Protein AF-A0A7S4G5E4-F1 (afdb_monomer_lite)

Radius of gyration: 17.96 Å; chains: 1; bounding box: 40×43×52 Å

Foldseek 3Di:
DPDCPVVNVVVVVLVVLVVVCVVVVHASLVVVVVVLVVLQVLLVCCVPCVVSCQVVCVSRVHGSLRSLVVNLLSHLQVCVVVVVVVSLVSSCVSNVHDSVVSNVVNVVSNVVVVVVVPPDVDDDPPDD

Structure (mmCIF, N/CA/C/O backbone):
data_AF-A0A7S4G5E4-F1
#
_entry.id   AF-A0A7S4G5E4-F1
#
loop_
_atom_site.group_PDB
_atom_site.id
_atom_site.type_symbol
_atom_site.label_atom_id
_atom_site.label_alt_id
_atom_site.label_comp_id
_atom_site.label_asym_id
_atom_site.label_entity_id
_atom_site.label_seq_id
_atom_site.pdbx_PDB_ins_code
_atom_site.Cartn_x
_atom_site.Cartn_y
_atom_site.Cartn_z
_atom_site.occupancy
_atom_site.B_iso_or_equiv
_atom_site.auth_seq_id
_atom_site.auth_comp_id
_atom_site.auth_asym_id
_atom_site.auth_atom_id
_atom_site.pdbx_PDB_model_num
ATOM 1 N N . LEU A 1 1 ? 13.515 -2.979 37.047 1.00 46.06 1 LEU A N 1
ATOM 2 C CA . LEU A 1 1 ? 12.624 -2.533 35.957 1.00 46.06 1 LEU A CA 1
ATOM 3 C C . LEU A 1 1 ? 12.398 -3.760 35.101 1.00 46.06 1 LEU A C 1
ATOM 5 O O . LEU A 1 1 ? 13.335 -4.166 34.425 1.00 46.06 1 LEU A O 1
ATOM 9 N N . ASP A 1 2 ? 11.249 -4.420 35.250 1.00 52.34 2 ASP A N 1
ATOM 10 C CA . ASP A 1 2 ? 10.923 -5.568 34.402 1.00 52.34 2 ASP A CA 1
ATOM 11 C C . ASP A 1 2 ? 11.001 -5.141 32.932 1.00 52.34 2 ASP A C 1
ATOM 13 O O . ASP A 1 2 ? 10.520 -4.050 32.598 1.00 52.34 2 ASP A O 1
ATOM 17 N N . PRO A 1 3 ? 11.625 -5.938 32.051 1.00 53.81 3 PRO A N 1
ATOM 18 C CA . PRO A 1 3 ? 11.612 -5.637 30.633 1.00 53.81 3 PRO A CA 1
ATOM 19 C C . PRO A 1 3 ? 10.153 -5.654 30.184 1.00 53.81 3 PRO A C 1
ATOM 21 O O . PRO A 1 3 ? 9.483 -6.684 30.264 1.00 53.81 3 PRO A O 1
ATOM 24 N N . VAL A 1 4 ? 9.640 -4.500 29.750 1.00 59.50 4 VAL A N 1
ATOM 25 C CA . VAL A 1 4 ? 8.292 -4.416 29.192 1.00 59.50 4 VAL A CA 1
ATOM 26 C C . VAL A 1 4 ? 8.257 -5.361 27.999 1.00 59.50 4 VAL A C 1
ATOM 28 O O . VAL A 1 4 ? 8.909 -5.127 26.981 1.00 59.50 4 VAL A O 1
ATOM 31 N N . HIS A 1 5 ? 7.549 -6.476 28.161 1.00 66.62 5 HIS A N 1
ATOM 32 C CA . HIS A 1 5 ? 7.478 -7.500 27.136 1.00 66.62 5 HIS A CA 1
ATOM 33 C C . HIS A 1 5 ? 6.875 -6.867 25.866 1.00 66.62 5 HIS A C 1
ATOM 35 O O . HIS A 1 5 ? 5.873 -6.156 25.981 1.00 66.62 5 HIS A O 1
ATOM 41 N N . PRO A 1 6 ? 7.412 -7.113 24.655 1.00 70.38 6 PRO A N 1
ATOM 42 C CA . PRO A 1 6 ? 6.930 -6.494 23.409 1.00 70.38 6 PRO A CA 1
ATOM 43 C C . PRO A 1 6 ? 5.420 -6.650 23.156 1.00 70.38 6 PRO A C 1
ATOM 45 O O . PRO A 1 6 ? 4.807 -5.865 22.437 1.00 70.38 6 PRO A O 1
ATOM 48 N N . ILE A 1 7 ? 4.805 -7.665 23.768 1.00 75.25 7 ILE A N 1
ATOM 49 C CA . ILE A 1 7 ? 3.356 -7.895 23.754 1.00 75.25 7 ILE A CA 1
ATOM 50 C C . ILE A 1 7 ? 2.602 -6.794 24.516 1.00 75.25 7 ILE A C 1
ATOM 52 O O . ILE A 1 7 ? 1.597 -6.301 24.018 1.00 75.25 7 ILE A O 1
ATOM 56 N N . HIS A 1 8 ? 3.097 -6.364 25.680 1.00 79.94 8 HIS A N 1
ATOM 57 C CA . HIS A 1 8 ? 2.449 -5.325 26.486 1.00 79.94 8 HIS A CA 1
ATOM 58 C C . HIS A 1 8 ? 2.522 -3.956 25.806 1.00 79.94 8 HIS A C 1
ATOM 60 O O . HIS A 1 8 ? 1.557 -3.202 25.853 1.00 79.94 8 HIS A O 1
ATOM 66 N N . ILE A 1 9 ? 3.633 -3.659 25.119 1.00 85.19 9 ILE A N 1
ATOM 67 C CA . ILE A 1 9 ? 3.767 -2.422 24.333 1.00 85.19 9 ILE A CA 1
ATOM 68 C C . ILE A 1 9 ? 2.751 -2.412 23.188 1.00 85.19 9 ILE A C 1
ATOM 70 O O . ILE A 1 9 ? 2.078 -1.406 22.986 1.00 85.19 9 ILE A O 1
ATOM 74 N N . ARG A 1 10 ? 2.609 -3.530 22.461 1.00 80.50 10 ARG A N 1
ATOM 75 C CA . ARG A 1 10 ? 1.644 -3.638 21.356 1.00 80.50 10 ARG A CA 1
ATOM 76 C C . ARG A 1 10 ? 0.201 -3.497 21.824 1.00 80.50 10 ARG A C 1
ATOM 78 O O . ARG A 1 10 ? -0.523 -2.698 21.246 1.00 80.50 10 ARG A O 1
ATOM 85 N N . ALA A 1 11 ? -0.193 -4.224 22.869 1.00 85.19 11 ALA A N 1
ATOM 86 C CA . ALA A 1 11 ? -1.545 -4.132 23.418 1.00 85.19 11 ALA A CA 1
ATOM 87 C C . ALA A 1 11 ? -1.861 -2.699 23.874 1.00 85.19 11 ALA A C 1
ATOM 89 O O . ALA A 1 11 ? -2.860 -2.125 23.458 1.00 85.19 11 ALA A O 1
ATOM 90 N N . HIS A 1 12 ? -0.943 -2.076 24.617 1.00 89.12 12 HIS A N 1
ATOM 91 C CA . HIS A 1 12 ? -1.130 -0.704 25.072 1.00 89.12 12 HIS A CA 1
ATOM 92 C C . HIS A 1 12 ? -1.207 0.302 23.912 1.00 89.12 12 HIS A C 1
ATOM 94 O O . HIS A 1 12 ? -2.036 1.207 23.938 1.00 89.12 12 HIS A O 1
ATOM 100 N N . ALA A 1 13 ? -0.379 0.146 22.874 1.00 88.19 13 ALA A N 1
ATOM 101 C CA . ALA A 1 13 ? -0.442 1.001 21.690 1.00 88.19 13 ALA A CA 1
ATOM 102 C C . ALA A 1 13 ? -1.784 0.866 20.950 1.00 88.19 13 ALA A C 1
ATOM 104 O O . ALA A 1 13 ? -2.312 1.871 20.476 1.00 88.19 13 ALA A O 1
ATOM 105 N N . MET A 1 14 ? -2.351 -0.343 20.882 1.00 87.56 14 MET A N 1
ATOM 106 C CA . MET A 1 14 ? -3.677 -0.562 20.296 1.00 87.56 14 MET A CA 1
ATOM 107 C C . MET A 1 14 ? -4.778 0.118 21.097 1.00 87.56 14 MET A C 1
ATOM 109 O O . MET A 1 14 ? -5.586 0.843 20.518 1.00 87.56 14 MET A O 1
ATOM 113 N N . ASP A 1 15 ? -4.764 -0.035 22.421 1.00 90.00 15 ASP A N 1
ATOM 114 C CA . ASP A 1 15 ? -5.733 0.629 23.296 1.00 90.00 15 ASP A CA 1
ATOM 115 C C . ASP A 1 15 ? -5.687 2.153 23.109 1.00 90.00 15 ASP A C 1
ATOM 117 O O . ASP A 1 15 ? -6.723 2.807 22.982 1.00 90.00 15 ASP A O 1
ATOM 121 N N . GLN A 1 16 ? -4.480 2.720 23.012 1.00 92.06 16 GLN A N 1
ATOM 122 C CA . GLN A 1 16 ? -4.285 4.149 22.767 1.00 92.06 16 GLN A CA 1
ATOM 123 C C . GLN A 1 16 ? -4.802 4.592 21.388 1.00 92.06 16 GLN A C 1
ATOM 125 O O . GLN A 1 16 ? -5.420 5.652 21.282 1.00 92.06 16 GLN A O 1
ATOM 130 N N . LEU A 1 17 ? -4.600 3.799 20.330 1.00 90.56 17 LEU A N 1
ATOM 131 C CA . LEU A 1 17 ? -5.141 4.115 19.001 1.00 90.56 17 LEU A CA 1
ATOM 132 C C . LEU A 1 17 ? -6.673 4.098 18.995 1.00 90.56 17 LEU A C 1
ATOM 134 O O . LEU A 1 17 ? -7.283 5.032 18.470 1.00 90.56 17 LEU A O 1
ATOM 138 N N . HIS A 1 18 ? -7.293 3.099 19.627 1.00 90.06 18 HIS A N 1
ATOM 139 C CA . HIS A 1 18 ? -8.749 3.036 19.778 1.00 90.06 18 HIS A CA 1
ATOM 140 C C . HIS A 1 18 ? -9.299 4.209 20.593 1.00 90.06 18 HIS A C 1
ATOM 142 O O . HIS A 1 18 ? -10.331 4.783 20.233 1.00 90.06 18 HIS A O 1
ATOM 148 N N . GLU A 1 19 ? -8.610 4.607 21.662 1.00 93.56 19 GLU A N 1
ATOM 149 C CA . GLU A 1 19 ? -9.001 5.757 22.474 1.00 93.56 19 GLU A CA 1
ATOM 150 C C . GLU A 1 19 ? -8.977 7.056 21.653 1.00 93.56 19 GLU A C 1
ATOM 152 O O . GLU A 1 19 ? -9.919 7.852 21.704 1.00 93.56 19 GLU A O 1
ATOM 157 N N . VAL A 1 20 ? -7.927 7.263 20.850 1.00 92.50 20 VAL A N 1
ATOM 158 C CA . VAL A 1 20 ? -7.805 8.435 19.971 1.00 92.50 20 VAL A CA 1
ATOM 159 C C . VAL A 1 20 ? -8.878 8.428 18.882 1.00 92.50 20 VAL A C 1
ATOM 161 O O . VAL A 1 20 ? -9.493 9.471 18.646 1.00 92.50 20 VAL A O 1
ATOM 164 N N . ALA A 1 21 ? -9.123 7.280 18.249 1.00 91.56 21 ALA A N 1
ATOM 165 C CA . ALA A 1 21 ? -10.156 7.101 17.228 1.00 91.56 21 ALA A CA 1
ATOM 166 C C . ALA A 1 21 ? -11.548 7.434 17.788 1.00 91.56 21 ALA A C 1
ATOM 168 O O . ALA A 1 21 ? -12.251 8.297 17.260 1.00 91.56 21 ALA A O 1
ATOM 169 N N . THR A 1 22 ? -11.877 6.876 18.956 1.00 93.44 22 THR A N 1
ATOM 170 C CA . THR A 1 22 ? -13.134 7.145 19.673 1.00 93.44 22 THR A CA 1
ATOM 171 C C . THR A 1 22 ? -13.279 8.625 20.021 1.00 93.44 22 THR A C 1
ATOM 173 O O . THR A 1 22 ? -14.321 9.228 19.773 1.00 93.44 22 THR A O 1
ATOM 176 N N . ARG A 1 23 ? -12.219 9.250 20.552 1.00 95.00 23 ARG A N 1
ATOM 177 C CA . ARG A 1 23 ? -12.222 10.673 20.929 1.00 95.00 23 ARG A CA 1
ATOM 178 C C . ARG A 1 23 ? -12.434 11.599 19.731 1.00 95.00 23 ARG A C 1
ATOM 180 O O . ARG A 1 23 ? -13.011 12.672 19.886 1.00 95.00 23 ARG A O 1
ATOM 187 N N . LYS A 1 24 ? -11.943 11.203 18.556 1.00 91.69 24 LYS A N 1
ATOM 188 C CA . LYS A 1 24 ? -12.080 11.949 17.301 1.00 91.69 24 LYS A CA 1
ATOM 189 C C . LYS A 1 24 ? -13.334 11.573 16.499 1.00 91.69 24 LYS A C 1
ATOM 191 O O . LYS A 1 24 ? -13.607 12.249 15.513 1.00 91.69 24 LYS A O 1
ATOM 196 N N . GLY A 1 25 ? -14.092 10.557 16.921 1.00 92.25 25 GLY A N 1
ATOM 197 C CA . GLY A 1 25 ? -15.293 10.087 16.223 1.00 92.25 25 GLY A CA 1
ATOM 198 C C . GLY A 1 25 ? -14.999 9.534 14.827 1.00 92.25 25 GLY A C 1
ATOM 199 O O . GLY A 1 25 ? -15.736 9.825 13.894 1.00 92.25 25 GLY A O 1
ATOM 200 N N . THR A 1 26 ? -13.890 8.811 14.682 1.00 92.88 26 THR A N 1
ATOM 201 C CA . THR A 1 26 ? -13.305 8.361 13.407 1.00 92.88 26 THR A CA 1
ATOM 202 C C . THR A 1 26 ? -12.767 6.941 13.566 1.00 92.88 26 THR A C 1
ATOM 204 O O . THR A 1 26 ? -12.585 6.476 14.694 1.00 92.88 26 THR A O 1
ATOM 207 N N . GLU A 1 27 ? -12.493 6.248 12.466 1.00 90.06 27 GLU A N 1
ATOM 208 C CA . GLU A 1 27 ? -11.877 4.915 12.494 1.00 90.06 27 GLU A CA 1
ATOM 209 C C . GLU A 1 27 ? -10.340 4.989 12.506 1.00 90.06 27 GLU A C 1
ATOM 211 O O . GLU A 1 27 ? -9.734 5.974 12.079 1.00 90.06 27 GLU A O 1
ATOM 216 N N . ILE A 1 28 ? -9.662 3.933 12.975 1.00 90.38 28 ILE A N 1
ATOM 217 C CA . ILE A 1 28 ? -8.186 3.899 12.979 1.00 90.38 28 ILE A CA 1
ATOM 218 C C . ILE A 1 28 ? -7.638 4.026 11.547 1.00 90.38 28 ILE A C 1
ATOM 220 O O . ILE A 1 28 ? -6.652 4.732 11.334 1.00 90.38 28 ILE A O 1
ATOM 224 N N . ALA A 1 29 ? -8.300 3.419 10.558 1.00 88.25 29 ALA A N 1
ATOM 225 C CA . ALA A 1 29 ? -7.951 3.566 9.145 1.00 88.25 29 ALA A CA 1
ATOM 226 C C . ALA A 1 29 ? -7.971 5.035 8.686 1.00 88.25 29 ALA A C 1
ATOM 228 O O . ALA A 1 29 ? -7.047 5.497 8.012 1.00 88.25 29 ALA A O 1
ATOM 229 N N . GLU A 1 30 ? -8.968 5.806 9.118 1.00 88.75 30 GLU A N 1
ATOM 230 C CA . GLU A 1 30 ? -9.093 7.229 8.797 1.00 88.75 30 GLU A CA 1
ATOM 231 C C . GLU A 1 30 ? -8.015 8.082 9.480 1.00 88.75 30 GLU A C 1
ATOM 233 O O . GLU A 1 30 ? -7.490 9.025 8.879 1.00 88.75 30 GLU A O 1
ATOM 238 N N . LEU A 1 31 ? -7.613 7.724 10.705 1.00 87.88 31 LEU A N 1
ATOM 239 C CA . LEU A 1 31 ? -6.439 8.323 11.347 1.00 87.88 31 LEU A CA 1
ATOM 240 C C . LEU A 1 31 ? -5.166 8.024 10.556 1.00 87.88 31 LEU A C 1
ATOM 242 O O . LEU A 1 31 ? -4.337 8.913 10.357 1.00 87.88 31 LEU A O 1
ATOM 246 N N . PHE A 1 32 ? -5.015 6.784 10.096 1.00 88.94 32 PHE A N 1
ATOM 247 C CA . PHE A 1 32 ? -3.825 6.324 9.392 1.00 88.94 32 PHE A CA 1
ATOM 248 C C . PHE A 1 32 ? -3.666 6.986 8.014 1.00 88.94 32 PHE A C 1
ATOM 250 O O . PHE A 1 32 ? -2.549 7.291 7.600 1.00 88.94 32 PHE A O 1
ATOM 257 N N . LEU A 1 33 ? -4.770 7.326 7.336 1.00 86.44 33 LEU A N 1
ATOM 258 C CA . LEU A 1 33 ? -4.765 8.102 6.083 1.00 86.44 33 LEU A CA 1
ATOM 259 C C . LEU A 1 33 ? -4.081 9.473 6.197 1.00 86.44 33 LEU A C 1
ATOM 261 O O . LEU A 1 33 ? -3.621 10.008 5.184 1.00 86.44 33 LEU A O 1
ATOM 265 N N . GLN A 1 34 ? -3.993 10.047 7.401 1.00 86.56 34 GLN A N 1
ATOM 266 C CA . GLN A 1 34 ? -3.295 11.319 7.618 1.00 86.56 34 GLN A CA 1
ATOM 267 C C . GLN A 1 34 ? -1.771 11.183 7.497 1.00 86.56 34 GLN A C 1
ATOM 269 O O . GLN A 1 34 ? -1.095 12.181 7.262 1.00 86.56 34 GLN A O 1
ATOM 274 N N . PHE A 1 35 ? -1.243 9.962 7.592 1.00 88.38 35 PHE A N 1
ATOM 275 C CA . PHE A 1 35 ? 0.186 9.652 7.578 1.00 88.38 35 PHE A CA 1
ATOM 276 C C . PHE A 1 35 ? 0.563 8.894 6.299 1.00 88.38 35 PHE A C 1
ATOM 278 O O . PHE A 1 35 ? 1.011 7.746 6.326 1.00 88.38 35 PHE A O 1
ATOM 285 N N . LYS A 1 36 ? 0.347 9.532 5.144 1.00 84.69 36 LYS A N 1
ATOM 286 C CA . LYS A 1 36 ? 0.522 8.927 3.807 1.00 84.69 36 LYS A CA 1
ATOM 287 C C . LYS A 1 36 ? 1.916 8.327 3.603 1.00 84.69 36 LYS A C 1
ATOM 289 O O . LYS A 1 36 ? 2.069 7.289 2.966 1.00 84.69 36 LYS A O 1
ATOM 294 N N . GLU A 1 37 ? 2.931 8.959 4.173 1.00 83.31 37 GLU A N 1
ATOM 295 C CA . GLU A 1 37 ? 4.322 8.524 4.140 1.00 83.31 37 GLU A CA 1
ATOM 296 C C . GLU A 1 37 ? 4.570 7.189 4.856 1.00 83.31 37 GLU A C 1
ATOM 298 O O . GLU A 1 37 ? 5.488 6.457 4.474 1.00 83.31 37 GLU A O 1
ATOM 303 N N . LEU A 1 38 ? 3.750 6.832 5.854 1.00 89.19 38 LEU A N 1
ATOM 304 C CA . LEU A 1 38 ? 3.901 5.567 6.575 1.00 89.19 38 LEU A CA 1
ATOM 305 C C . LEU A 1 38 ? 3.547 4.369 5.699 1.00 89.19 38 LEU A C 1
ATOM 307 O O . LEU A 1 38 ? 4.175 3.324 5.847 1.00 89.19 38 LEU A O 1
ATOM 311 N N . TYR A 1 39 ? 2.621 4.514 4.747 1.00 91.75 39 TYR A N 1
ATOM 312 C CA . TYR A 1 39 ? 2.279 3.429 3.825 1.00 91.75 39 TYR A CA 1
ATOM 313 C C . TYR A 1 39 ? 3.513 2.938 3.064 1.00 91.75 39 TYR A C 1
ATOM 315 O O . TYR A 1 39 ? 3.809 1.745 3.080 1.00 91.75 39 TYR A O 1
ATOM 323 N N . ALA A 1 40 ? 4.284 3.850 2.463 1.00 90.00 40 ALA A N 1
ATOM 324 C CA . ALA A 1 40 ? 5.515 3.496 1.757 1.00 90.00 40 ALA A CA 1
ATOM 325 C C . ALA A 1 40 ? 6.538 2.827 2.689 1.00 90.00 40 ALA A C 1
ATOM 327 O O . ALA A 1 40 ? 7.099 1.790 2.338 1.00 90.00 40 ALA A O 1
ATOM 328 N N . GLN A 1 41 ? 6.736 3.364 3.898 1.00 91.62 41 GLN A N 1
ATOM 329 C CA . GLN A 1 41 ? 7.694 2.816 4.866 1.00 91.62 41 GLN A CA 1
ATOM 330 C C . GLN A 1 41 ? 7.319 1.410 5.348 1.00 91.62 41 GLN A C 1
ATOM 332 O O . GLN A 1 41 ? 8.195 0.557 5.500 1.00 91.62 41 GLN A O 1
ATOM 337 N N . VAL A 1 42 ? 6.029 1.158 5.584 1.00 94.75 42 VAL A N 1
ATOM 338 C CA . VAL A 1 42 ? 5.523 -0.158 5.989 1.00 94.75 42 VAL A CA 1
ATOM 339 C C . VAL A 1 42 ? 5.642 -1.141 4.827 1.00 94.75 42 VAL A C 1
ATOM 341 O O . VAL A 1 42 ? 6.201 -2.224 4.993 1.00 94.75 42 VAL A O 1
ATOM 344 N N . VAL A 1 43 ? 5.192 -0.760 3.629 1.00 95.81 43 VAL A N 1
ATOM 345 C CA . VAL A 1 43 ? 5.193 -1.644 2.452 1.00 95.81 43 VAL A CA 1
ATOM 346 C C . VAL A 1 43 ? 6.607 -2.005 1.994 1.00 95.81 43 VAL A C 1
ATOM 348 O O . VAL A 1 43 ? 6.839 -3.146 1.601 1.00 95.81 43 VAL A O 1
ATOM 351 N N . GLN A 1 44 ? 7.591 -1.115 2.139 1.00 95.12 44 GLN A N 1
ATOM 352 C CA . GLN A 1 44 ? 9.005 -1.442 1.888 1.00 95.12 44 GLN A CA 1
ATOM 353 C C . GLN A 1 44 ? 9.521 -2.613 2.740 1.00 95.12 44 GLN A C 1
ATOM 355 O O . GLN A 1 44 ? 10.474 -3.294 2.363 1.00 95.12 44 GLN A O 1
ATOM 360 N N . ARG A 1 45 ? 8.894 -2.891 3.889 1.00 95.62 45 ARG A N 1
ATOM 361 C CA . ARG A 1 45 ? 9.249 -4.034 4.741 1.00 95.62 45 ARG A CA 1
ATOM 362 C C . ARG A 1 45 ? 8.645 -5.348 4.266 1.00 95.62 45 ARG A C 1
ATOM 364 O O . ARG A 1 45 ? 9.079 -6.389 4.749 1.00 95.62 45 ARG A O 1
ATOM 371 N N . LEU A 1 46 ? 7.724 -5.342 3.303 1.00 96.19 46 LEU A N 1
ATOM 372 C CA . LEU A 1 46 ? 7.016 -6.537 2.833 1.00 96.19 46 LEU A CA 1
ATOM 373 C C . LEU A 1 46 ? 7.946 -7.719 2.478 1.00 96.19 46 LEU A C 1
ATOM 375 O O . LEU A 1 46 ? 7.634 -8.831 2.907 1.00 96.19 46 LEU A O 1
ATOM 379 N N . PRO A 1 47 ? 9.100 -7.537 1.795 1.00 94.44 47 PRO A N 1
ATOM 380 C CA . PRO A 1 47 ? 9.988 -8.659 1.477 1.00 94.44 47 PRO A CA 1
ATOM 381 C C . PRO A 1 47 ? 10.739 -9.242 2.684 1.00 94.44 47 PRO A C 1
ATOM 383 O O . PRO A 1 47 ? 11.135 -10.403 2.646 1.00 94.44 47 PRO A O 1
ATOM 386 N N . SER A 1 48 ? 10.972 -8.447 3.734 1.00 94.25 48 SER A N 1
ATOM 387 C CA . SER A 1 48 ? 11.841 -8.815 4.869 1.00 94.25 48 SER A CA 1
ATOM 388 C C . SER A 1 48 ? 11.087 -9.072 6.175 1.00 94.25 48 SER A C 1
ATOM 390 O O . SER A 1 48 ? 11.587 -9.781 7.044 1.00 94.25 48 SER A O 1
ATOM 392 N N . ALA A 1 49 ? 9.886 -8.516 6.322 1.00 94.25 49 ALA A N 1
ATOM 393 C CA . ALA A 1 49 ? 9.076 -8.570 7.531 1.00 94.25 49 ALA A CA 1
ATOM 394 C C . ALA A 1 49 ? 7.577 -8.615 7.187 1.00 94.25 49 ALA A C 1
ATOM 396 O O . ALA A 1 49 ? 6.785 -7.806 7.665 1.00 94.25 49 ALA A O 1
ATOM 397 N N . HIS A 1 50 ? 7.179 -9.585 6.362 1.00 93.56 50 HIS A N 1
ATOM 398 C CA . HIS A 1 50 ? 5.793 -9.780 5.923 1.00 93.56 50 HIS A CA 1
ATOM 399 C C . HIS A 1 50 ? 4.775 -9.799 7.079 1.00 93.56 50 HIS A C 1
ATOM 401 O O . HIS A 1 50 ? 3.733 -9.154 6.998 1.00 93.56 50 HIS A O 1
ATOM 407 N N . MET A 1 51 ? 5.109 -10.467 8.190 1.00 92.44 51 MET A N 1
ATOM 408 C CA . MET A 1 51 ? 4.248 -10.531 9.377 1.00 92.44 51 MET A CA 1
ATOM 409 C C . MET A 1 51 ? 3.954 -9.152 9.972 1.00 92.44 51 MET A C 1
ATOM 411 O O . MET A 1 51 ? 2.840 -8.920 10.419 1.00 92.44 51 MET A O 1
ATOM 415 N N . LEU A 1 52 ? 4.917 -8.225 9.938 1.00 91.12 52 LEU A N 1
ATOM 416 C CA . LEU A 1 52 ? 4.720 -6.867 10.444 1.00 91.12 52 LEU A CA 1
ATOM 417 C C . LEU A 1 52 ? 3.758 -6.079 9.553 1.00 91.12 52 LEU A C 1
ATOM 419 O O . LEU A 1 52 ? 2.907 -5.359 10.059 1.00 91.12 52 LEU A O 1
ATOM 423 N N . VAL A 1 53 ? 3.855 -6.243 8.233 1.00 95.62 53 VAL A N 1
ATOM 424 C CA . VAL A 1 53 ? 2.915 -5.607 7.297 1.00 95.62 53 VAL A CA 1
ATOM 425 C C . VAL A 1 53 ? 1.503 -6.163 7.496 1.00 95.62 53 VAL A C 1
ATOM 427 O O . VAL A 1 53 ? 0.544 -5.400 7.519 1.00 95.62 53 VAL A O 1
ATOM 430 N N . ASN A 1 54 ? 1.378 -7.475 7.714 1.00 95.56 54 ASN A N 1
ATOM 431 C CA . ASN A 1 54 ? 0.098 -8.106 8.026 1.00 95.56 54 ASN A CA 1
ATOM 432 C C . ASN A 1 54 ? -0.468 -7.648 9.382 1.00 95.56 54 ASN A C 1
ATOM 434 O O . ASN A 1 54 ? -1.664 -7.412 9.495 1.00 95.56 54 ASN A O 1
ATOM 438 N N . GLU A 1 55 ? 0.377 -7.477 10.405 1.00 91.94 55 GLU A N 1
ATOM 439 C CA . GLU A 1 55 ? -0.039 -6.886 11.683 1.00 91.94 55 GLU A CA 1
ATOM 440 C C . GLU A 1 55 ? -0.585 -5.467 11.479 1.00 91.94 55 GLU A C 1
ATOM 442 O O . GLU A 1 55 ? -1.650 -5.164 12.000 1.00 91.94 55 GLU A O 1
ATOM 447 N N . VAL A 1 56 ? 0.080 -4.624 10.679 1.00 92.56 56 VAL A N 1
ATOM 448 C CA . VAL A 1 56 ? -0.431 -3.280 10.353 1.00 92.56 56 VAL A CA 1
ATOM 449 C C . VAL A 1 56 ? -1.777 -3.355 9.636 1.00 92.56 56 VAL A C 1
ATOM 451 O O . VAL A 1 56 ? -2.687 -2.635 10.024 1.00 92.56 56 VAL A O 1
ATOM 454 N N . ALA A 1 57 ? -1.939 -4.242 8.652 1.00 94.44 57 ALA A N 1
ATOM 455 C CA . ALA A 1 57 ? -3.223 -4.425 7.974 1.00 94.44 57 ALA A CA 1
ATOM 456 C C . ALA A 1 57 ? -4.342 -4.799 8.965 1.00 94.44 57 ALA A C 1
ATOM 458 O O . ALA A 1 57 ? -5.392 -4.160 8.975 1.00 94.44 57 ALA A O 1
ATOM 459 N N . ASN A 1 58 ? -4.072 -5.736 9.881 1.00 92.50 58 ASN A N 1
ATOM 460 C CA . ASN A 1 58 ? -5.029 -6.149 10.911 1.00 92.50 58 ASN A CA 1
ATOM 461 C C . ASN A 1 58 ? -5.400 -5.010 11.874 1.00 92.50 58 ASN A C 1
ATOM 463 O O . ASN A 1 58 ? -6.541 -4.931 12.313 1.00 92.50 58 ASN A O 1
ATOM 467 N N . ILE A 1 59 ? -4.456 -4.123 12.210 1.00 90.56 59 ILE A N 1
ATOM 468 C CA . ILE A 1 59 ? -4.719 -2.941 13.055 1.00 90.56 59 ILE A CA 1
ATOM 469 C C . ILE A 1 59 ? -5.715 -1.991 12.378 1.00 90.56 59 ILE A C 1
ATOM 471 O O . ILE A 1 59 ? -6.485 -1.309 13.052 1.00 90.56 59 ILE A O 1
ATOM 475 N N . LEU A 1 60 ? -5.696 -1.946 11.047 1.00 91.31 60 LEU A N 1
ATOM 476 C CA . LEU A 1 60 ? -6.598 -1.133 10.237 1.00 91.31 60 LEU A CA 1
ATOM 477 C C . LEU A 1 60 ? -7.891 -1.872 9.862 1.00 91.31 60 LEU A C 1
ATOM 479 O O . LEU A 1 60 ? -8.652 -1.346 9.058 1.00 91.31 60 LEU A O 1
ATOM 483 N N . ASP A 1 61 ? -8.123 -3.061 10.429 1.00 91.12 61 ASP A N 1
ATOM 484 C CA . ASP A 1 61 ? -9.249 -3.950 10.116 1.00 91.12 61 ASP A CA 1
ATOM 485 C C . ASP A 1 61 ? -9.342 -4.309 8.620 1.00 91.12 61 ASP A C 1
ATOM 487 O O . ASP A 1 61 ? -10.410 -4.359 8.016 1.00 91.12 61 ASP A O 1
ATOM 491 N N . MET A 1 62 ? -8.182 -4.536 7.998 1.00 93.69 62 MET A N 1
ATOM 492 C CA . MET A 1 62 ? -8.049 -4.900 6.588 1.00 93.69 62 MET A CA 1
ATOM 493 C C . MET A 1 62 ? -7.292 -6.214 6.442 1.00 93.69 62 MET A C 1
ATOM 495 O O . MET A 1 62 ? -6.344 -6.503 7.176 1.00 93.69 62 MET A O 1
ATOM 499 N N . SER A 1 63 ? -7.628 -6.987 5.412 1.00 95.88 63 SER A N 1
ATOM 500 C CA . SER A 1 63 ? -6.723 -8.032 4.941 1.00 95.88 63 SER A CA 1
ATOM 501 C C . SER A 1 63 ? -5.438 -7.414 4.379 1.00 95.88 63 SER A C 1
ATOM 503 O O . SER A 1 63 ? -5.421 -6.280 3.894 1.00 95.88 63 SER A O 1
ATOM 505 N N . LEU A 1 64 ? -4.342 -8.182 4.366 1.00 96.38 64 LEU A N 1
ATOM 506 C CA . LEU A 1 64 ? -3.094 -7.726 3.749 1.00 96.38 64 LEU A CA 1
ATOM 507 C C . LEU A 1 64 ? -3.300 -7.280 2.295 1.00 96.38 64 LEU A C 1
ATOM 509 O O . LEU A 1 64 ? -2.706 -6.295 1.865 1.00 96.38 64 LEU A O 1
ATOM 513 N N . LYS A 1 65 ? -4.143 -7.991 1.5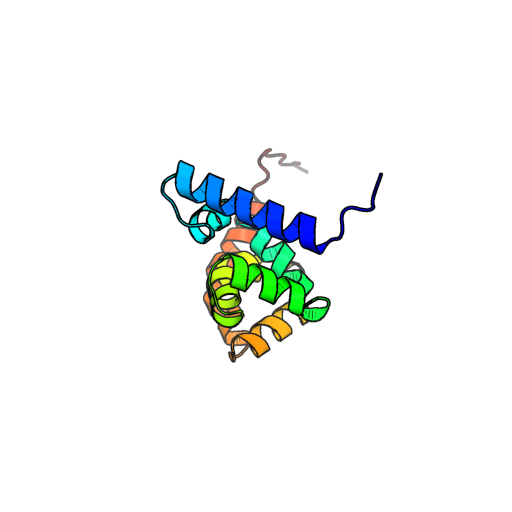40 1.00 97.25 65 LYS A N 1
ATOM 514 C CA . LYS A 1 65 ? -4.440 -7.640 0.151 1.00 97.25 65 LYS A CA 1
ATOM 515 C C . LYS A 1 65 ? -5.132 -6.278 0.058 1.00 97.25 65 LYS A C 1
ATOM 517 O O . LYS A 1 65 ? -4.659 -5.431 -0.693 1.00 97.25 65 LYS A O 1
ATOM 522 N N . GLU A 1 66 ? -6.181 -6.048 0.844 1.00 95.94 66 GLU A N 1
ATOM 523 C CA . GLU A 1 66 ? -6.916 -4.771 0.871 1.00 95.94 66 GLU A CA 1
ATOM 524 C C . GLU A 1 66 ? -6.024 -3.606 1.317 1.00 95.94 66 GLU A C 1
ATOM 526 O O . GLU A 1 66 ? -6.059 -2.524 0.727 1.00 95.94 66 GLU A O 1
ATOM 531 N N . PHE A 1 67 ? -5.163 -3.834 2.312 1.00 96.25 67 PHE A N 1
ATOM 532 C CA . PHE A 1 67 ? -4.174 -2.846 2.742 1.00 96.25 67 PHE A CA 1
ATOM 533 C C . PHE A 1 67 ? -3.200 -2.498 1.610 1.00 96.25 67 PHE A C 1
ATOM 535 O O . PHE A 1 67 ? -2.962 -1.326 1.318 1.00 96.25 67 PHE A O 1
ATOM 542 N N . LEU A 1 68 ? -2.646 -3.508 0.935 1.00 96.94 68 LEU A N 1
ATOM 543 C CA . LEU A 1 68 ? -1.712 -3.275 -0.162 1.00 96.94 68 LEU A CA 1
ATOM 544 C C . LEU A 1 68 ? -2.393 -2.552 -1.325 1.00 96.94 68 LEU A C 1
ATOM 546 O O . LEU A 1 68 ? -1.826 -1.578 -1.816 1.00 96.94 68 LEU A O 1
ATOM 550 N N . GLU A 1 69 ? -3.604 -2.958 -1.714 1.00 95.88 69 GLU A N 1
ATOM 551 C CA . GLU A 1 69 ? -4.381 -2.318 -2.783 1.00 95.88 69 GLU A CA 1
ATOM 552 C C . GLU A 1 69 ? -4.725 -0.857 -2.464 1.00 95.88 69 GLU A C 1
ATOM 554 O O . GLU A 1 69 ? -4.479 0.022 -3.293 1.00 95.88 69 GLU A O 1
ATOM 559 N N . SER A 1 70 ? -5.219 -0.569 -1.256 1.00 93.50 70 SER A N 1
ATOM 560 C CA . SER A 1 70 ? -5.544 0.804 -0.834 1.00 93.50 70 SER A CA 1
ATOM 561 C C . SER A 1 70 ? -4.305 1.699 -0.711 1.00 93.50 70 SER A C 1
ATOM 563 O O . SER A 1 70 ? -4.384 2.915 -0.901 1.00 93.50 70 SER A O 1
ATOM 565 N N . SER A 1 71 ? -3.136 1.107 -0.455 1.00 94.81 71 SER A N 1
ATOM 566 C CA . SER A 1 71 ? -1.874 1.834 -0.315 1.00 94.81 71 SER A CA 1
ATOM 567 C C . SER A 1 71 ? -1.173 2.178 -1.636 1.00 94.81 71 SER A C 1
ATOM 569 O O . SER A 1 71 ? -0.239 2.986 -1.621 1.00 94.81 71 SER A O 1
ATOM 571 N N . LEU A 1 72 ? -1.565 1.584 -2.774 1.00 95.50 72 LEU A N 1
ATOM 572 C CA . LEU A 1 72 ? -0.820 1.678 -4.045 1.00 95.50 72 LEU A CA 1
ATOM 573 C C . LEU A 1 72 ? -0.579 3.121 -4.499 1.00 95.50 72 LEU A C 1
ATOM 575 O O . LEU A 1 72 ? 0.525 3.465 -4.921 1.00 95.50 72 LEU A O 1
ATOM 579 N N . VAL A 1 73 ? -1.577 3.990 -4.332 1.00 92.94 73 VAL A N 1
ATOM 580 C CA . VAL A 1 73 ? -1.486 5.411 -4.702 1.00 92.94 73 VAL A CA 1
ATOM 581 C C . VAL A 1 73 ? -0.383 6.161 -3.946 1.00 92.94 73 VAL A C 1
ATOM 583 O O . VAL A 1 73 ? 0.177 7.125 -4.467 1.00 92.94 73 VAL A O 1
ATOM 586 N N . TYR A 1 74 ? -0.026 5.700 -2.746 1.00 92.50 74 TYR A N 1
ATOM 587 C CA . TYR A 1 74 ? 1.015 6.296 -1.906 1.00 92.50 74 TYR A CA 1
ATOM 588 C C . TYR A 1 74 ? 2.356 5.559 -2.010 1.00 92.50 74 TYR A C 1
ATOM 590 O O . TYR A 1 74 ? 3.403 6.149 -1.747 1.00 92.50 74 TYR A O 1
ATOM 598 N N . THR A 1 75 ? 2.341 4.279 -2.385 1.00 95.06 75 THR A N 1
ATOM 599 C CA . THR A 1 75 ? 3.520 3.399 -2.347 1.00 95.06 75 THR A CA 1
ATOM 600 C C . THR A 1 75 ? 4.180 3.240 -3.711 1.00 95.06 75 THR A C 1
ATOM 602 O O . THR A 1 75 ? 5.405 3.277 -3.796 1.00 95.06 75 THR A O 1
ATOM 605 N N . VAL A 1 76 ? 3.407 3.125 -4.794 1.00 95.75 76 VAL A N 1
ATOM 606 C CA . VAL A 1 76 ? 3.949 2.914 -6.145 1.00 95.75 76 VAL A CA 1
ATOM 607 C C . VAL A 1 76 ? 4.839 4.079 -6.598 1.00 95.75 76 VAL A C 1
ATOM 609 O O . VAL A 1 76 ? 5.949 3.795 -7.052 1.00 95.75 76 VAL A O 1
ATOM 612 N N . PRO A 1 77 ? 4.456 5.366 -6.440 1.00 94.44 77 PRO A N 1
ATOM 613 C CA . PRO A 1 77 ? 5.297 6.480 -6.879 1.00 94.44 77 PRO A CA 1
ATOM 614 C C . PRO A 1 77 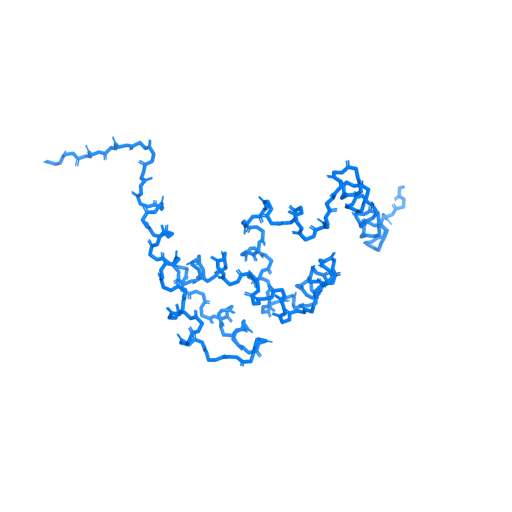? 6.726 6.458 -6.318 1.00 94.44 77 PRO A C 1
ATOM 616 O O . PRO A 1 77 ? 7.663 6.411 -7.119 1.00 94.44 77 PRO A O 1
ATOM 619 N N . PRO A 1 78 ? 6.949 6.430 -4.988 1.00 92.69 78 PRO A N 1
ATOM 620 C CA . PRO A 1 78 ? 8.310 6.406 -4.464 1.00 92.69 78 PRO A CA 1
ATOM 621 C C . PRO A 1 78 ? 9.067 5.118 -4.820 1.00 92.69 78 PRO A C 1
ATOM 623 O O . PRO A 1 78 ? 10.265 5.191 -5.082 1.00 92.69 78 PRO A O 1
ATOM 626 N N . LEU A 1 79 ? 8.404 3.956 -4.885 1.00 93.94 79 LEU A N 1
ATOM 627 C CA . LEU A 1 79 ? 9.065 2.686 -5.218 1.00 93.94 79 LEU A CA 1
ATOM 628 C C . LEU A 1 79 ? 9.556 2.63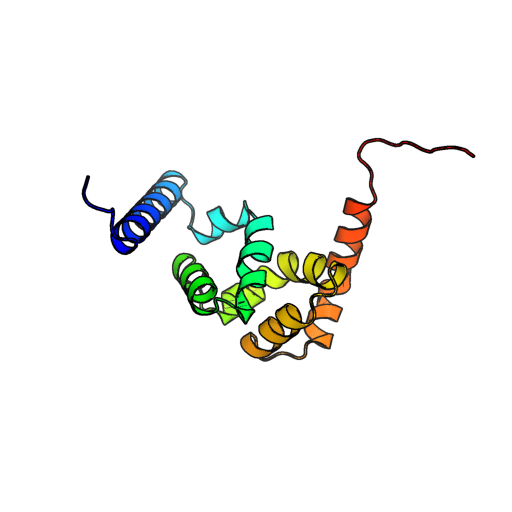8 -6.670 1.00 93.94 79 LEU A C 1
ATOM 630 O O . LEU A 1 79 ? 10.656 2.150 -6.931 1.00 93.94 79 LEU A O 1
ATOM 634 N N . VAL A 1 80 ? 8.772 3.177 -7.608 1.00 94.38 80 VAL A N 1
ATOM 635 C CA . VAL A 1 80 ? 9.169 3.290 -9.019 1.00 94.38 80 VAL A CA 1
ATOM 636 C C . VAL A 1 80 ? 10.380 4.210 -9.162 1.00 94.38 80 VAL A C 1
ATOM 638 O O . VAL A 1 80 ? 11.332 3.858 -9.853 1.00 94.38 80 VAL A O 1
ATOM 641 N N . LEU A 1 81 ? 10.390 5.353 -8.471 1.00 91.88 81 LEU A N 1
ATOM 642 C CA . LEU A 1 81 ? 11.508 6.304 -8.532 1.00 91.88 81 LEU A CA 1
ATOM 643 C C . LEU A 1 81 ? 12.785 5.783 -7.872 1.00 91.88 81 LEU A C 1
ATOM 645 O O . LEU A 1 81 ? 13.884 6.139 -8.290 1.00 91.88 81 LEU A O 1
ATOM 649 N N . GLN A 1 82 ? 12.649 4.927 -6.863 1.00 91.75 82 GLN A N 1
ATOM 650 C CA . GLN A 1 82 ? 13.771 4.247 -6.213 1.00 91.75 82 GLN A CA 1
ATOM 651 C C . GLN A 1 82 ? 14.241 3.002 -6.977 1.00 91.75 82 GLN A C 1
ATOM 653 O O . GLN A 1 82 ? 15.224 2.383 -6.573 1.00 91.75 82 GLN A O 1
ATOM 658 N N . CYS A 1 83 ? 13.561 2.628 -8.067 1.00 91.88 83 CYS A N 1
ATOM 659 C CA . CYS A 1 83 ? 13.799 1.389 -8.806 1.00 91.88 83 CYS A CA 1
ATOM 660 C C . CYS A 1 83 ? 13.728 0.131 -7.916 1.00 91.88 83 CYS A C 1
ATOM 662 O O . CYS A 1 83 ? 14.426 -0.854 -8.173 1.00 91.88 83 CYS A O 1
ATOM 664 N N . ASP A 1 84 ? 12.883 0.137 -6.877 1.00 94.00 84 ASP A N 1
ATOM 665 C CA . ASP A 1 84 ? 12.748 -0.990 -5.948 1.00 94.00 84 ASP A CA 1
ATOM 666 C C . ASP A 1 84 ? 11.821 -2.071 -6.519 1.00 94.00 84 ASP A C 1
ATOM 668 O O . ASP A 1 84 ? 10.669 -2.271 -6.117 1.00 94.00 84 ASP A O 1
ATOM 672 N N . LEU A 1 85 ? 12.351 -2.785 -7.510 1.00 93.81 85 LEU A N 1
ATOM 673 C CA . LEU A 1 85 ? 11.637 -3.857 -8.189 1.00 93.81 85 LEU A CA 1
ATOM 674 C C . LEU A 1 85 ? 11.286 -5.011 -7.238 1.00 93.81 85 LEU A C 1
ATOM 676 O O . LEU A 1 85 ? 10.270 -5.676 -7.433 1.00 93.81 85 LEU A O 1
ATOM 680 N N . GLY A 1 86 ? 12.099 -5.247 -6.204 1.00 95.69 86 GLY A N 1
ATOM 681 C CA . GLY A 1 86 ? 11.888 -6.335 -5.252 1.00 95.69 86 GLY A CA 1
ATOM 682 C C . GLY A 1 86 ? 10.608 -6.144 -4.443 1.00 95.69 86 GLY A C 1
ATOM 683 O O . GLY A 1 86 ? 9.792 -7.068 -4.340 1.00 95.69 86 GLY A O 1
ATOM 684 N N . VAL A 1 87 ? 10.395 -4.933 -3.922 1.00 96.38 87 VAL A N 1
ATOM 685 C CA . VAL A 1 87 ? 9.159 -4.583 -3.211 1.00 96.38 87 VAL A CA 1
ATOM 686 C C . VAL A 1 87 ? 7.973 -4.565 -4.173 1.00 96.38 87 VAL A C 1
ATOM 688 O O . VAL A 1 87 ? 6.945 -5.168 -3.870 1.00 96.38 87 VAL A O 1
ATOM 691 N N . LEU A 1 88 ? 8.113 -3.970 -5.360 1.00 96.75 88 LEU A N 1
ATOM 692 C CA . LEU A 1 88 ? 7.041 -3.927 -6.362 1.00 96.75 88 LEU A CA 1
ATOM 693 C C . LEU A 1 88 ? 6.565 -5.330 -6.786 1.00 96.75 88 LEU A C 1
ATOM 695 O O . LEU A 1 88 ? 5.364 -5.594 -6.848 1.00 96.75 88 LEU A O 1
ATOM 699 N N . GLN A 1 89 ? 7.489 -6.269 -7.002 1.00 97.31 89 GLN A N 1
ATOM 700 C CA . GLN A 1 89 ? 7.159 -7.672 -7.278 1.00 97.31 89 GLN A CA 1
ATOM 701 C C . GLN A 1 89 ? 6.542 -8.386 -6.071 1.00 97.31 89 GLN A C 1
ATOM 703 O O . GLN A 1 89 ? 5.723 -9.293 -6.235 1.00 97.31 89 GLN A O 1
ATOM 708 N N . ALA A 1 90 ? 6.944 -8.037 -4.847 1.00 96.69 90 ALA A N 1
ATOM 709 C CA . ALA A 1 90 ? 6.310 -8.568 -3.645 1.00 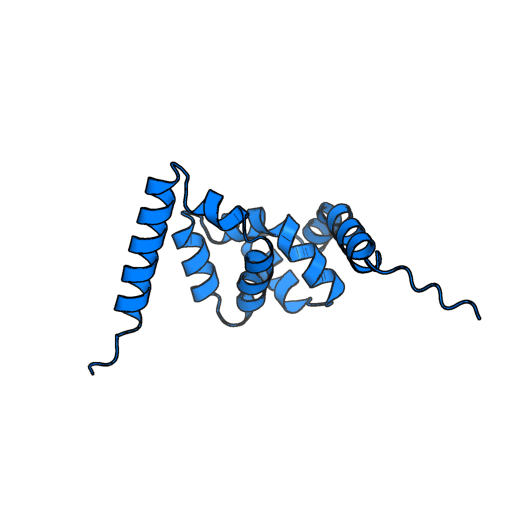96.69 90 ALA A CA 1
ATOM 710 C C . ALA A 1 90 ? 4.857 -8.088 -3.532 1.00 96.69 90 ALA A C 1
ATOM 712 O O . ALA A 1 90 ? 3.980 -8.912 -3.280 1.00 96.69 90 ALA A O 1
ATOM 713 N N . ILE A 1 91 ? 4.587 -6.806 -3.793 1.00 97.25 91 ILE A N 1
ATOM 714 C CA . ILE A 1 91 ? 3.227 -6.255 -3.829 1.00 97.25 91 ILE A CA 1
ATOM 715 C C . ILE A 1 91 ? 2.395 -7.003 -4.870 1.00 97.25 91 ILE A C 1
ATOM 717 O O . ILE A 1 91 ? 1.380 -7.590 -4.510 1.00 97.25 91 ILE A O 1
ATOM 721 N N . ALA A 1 92 ? 2.863 -7.057 -6.123 1.00 97.38 92 ALA A N 1
ATOM 722 C CA . ALA A 1 92 ? 2.162 -7.696 -7.240 1.00 97.38 92 ALA A CA 1
ATOM 723 C C . ALA A 1 92 ? 1.723 -9.138 -6.928 1.00 97.38 92 ALA A C 1
ATOM 725 O O . ALA A 1 92 ? 0.578 -9.511 -7.178 1.00 97.38 92 ALA A O 1
ATOM 726 N N . ARG A 1 93 ? 2.608 -9.923 -6.296 1.00 97.06 93 ARG A N 1
ATOM 727 C CA . ARG A 1 93 ? 2.303 -11.291 -5.851 1.00 97.06 93 ARG A CA 1
ATOM 728 C C . ARG A 1 93 ? 1.236 -11.352 -4.757 1.00 97.06 93 ARG A C 1
ATOM 730 O O . ARG A 1 93 ? 0.420 -12.261 -4.780 1.00 97.06 93 ARG A O 1
ATOM 737 N N . ASN A 1 94 ? 1.243 -10.420 -3.805 1.00 96.94 94 ASN A N 1
ATOM 738 C CA . ASN A 1 94 ? 0.289 -10.421 -2.690 1.00 96.94 94 ASN A CA 1
ATOM 739 C C . ASN A 1 94 ? -1.097 -9.897 -3.084 1.00 96.94 94 ASN A C 1
ATOM 741 O O . ASN A 1 94 ? -2.093 -10.321 -2.504 1.00 96.94 94 ASN A O 1
ATOM 745 N N . VAL A 1 95 ? -1.175 -9.001 -4.072 1.00 96.69 95 VAL A N 1
ATOM 746 C CA . VAL A 1 95 ? -2.462 -8.518 -4.600 1.00 96.69 95 VAL A CA 1
ATOM 747 C C . VAL A 1 95 ? -3.001 -9.378 -5.749 1.00 96.69 95 VAL A C 1
ATOM 749 O O . VAL A 1 95 ? -4.136 -9.180 -6.171 1.00 96.69 95 VAL A O 1
ATOM 752 N N . ASP A 1 96 ? -2.223 -10.363 -6.211 1.00 96.06 96 ASP A N 1
ATOM 753 C CA . ASP A 1 96 ? -2.534 -11.244 -7.345 1.00 96.06 96 ASP A CA 1
ATOM 754 C C . ASP A 1 96 ? -2.810 -10.465 -8.643 1.00 96.06 96 ASP A C 1
ATOM 756 O O 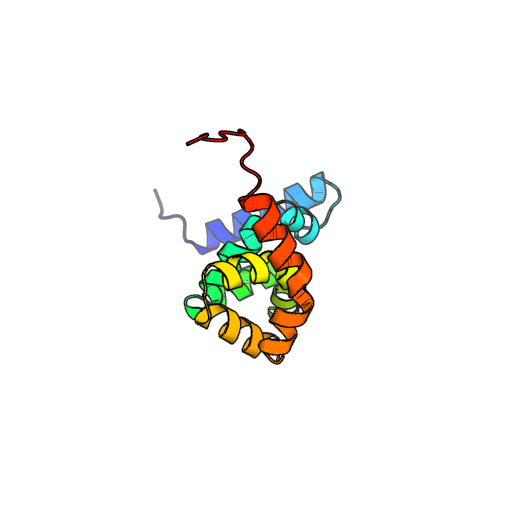. ASP A 1 96 ? -3.831 -10.623 -9.313 1.00 96.06 96 ASP A O 1
ATOM 760 N N . ARG A 1 97 ? -1.903 -9.537 -8.973 1.00 96.31 97 ARG A N 1
ATOM 761 C CA . ARG A 1 97 ? -2.006 -8.691 -10.170 1.00 96.31 97 ARG A CA 1
ATOM 762 C C . ARG A 1 97 ? -0.676 -8.615 -10.900 1.00 96.31 97 ARG A C 1
ATOM 764 O O . ARG A 1 97 ? 0.394 -8.754 -10.313 1.00 96.31 97 ARG A O 1
ATOM 771 N N . ASN A 1 98 ? -0.746 -8.349 -12.201 1.00 96.75 98 ASN A N 1
ATOM 772 C CA . ASN A 1 98 ? 0.444 -8.109 -13.006 1.00 96.75 98 ASN A CA 1
ATOM 773 C C . ASN A 1 98 ? 1.121 -6.795 -12.570 1.00 96.75 98 ASN A C 1
ATOM 775 O O . ASN A 1 98 ? 0.456 -5.766 -12.434 1.00 96.75 98 ASN A O 1
ATOM 779 N N . LEU A 1 99 ? 2.443 -6.833 -12.379 1.00 96.25 99 LEU A N 1
ATOM 780 C CA . LEU A 1 99 ? 3.244 -5.669 -12.007 1.00 96.25 99 LEU A CA 1
ATOM 781 C C . LEU A 1 99 ? 3.084 -4.503 -12.996 1.00 96.25 99 LEU A C 1
ATOM 783 O O . LEU A 1 99 ? 2.912 -3.362 -12.570 1.00 96.25 99 LEU A O 1
ATOM 787 N N . ASP A 1 100 ? 3.089 -4.783 -14.298 1.00 95.56 100 ASP A N 1
ATOM 788 C CA . ASP A 1 100 ? 2.985 -3.759 -15.339 1.00 95.56 100 ASP A CA 1
ATOM 789 C C . ASP A 1 100 ? 1.643 -3.031 -15.256 1.00 95.56 100 ASP A C 1
ATOM 791 O O . ASP A 1 100 ? 1.589 -1.810 -15.407 1.00 95.56 100 ASP A O 1
ATOM 795 N N . ALA A 1 101 ? 0.565 -3.759 -14.947 1.00 96.56 101 ALA A N 1
ATOM 796 C CA . ALA A 1 101 ? -0.755 -3.172 -14.742 1.00 96.56 101 ALA A CA 1
ATOM 797 C C . ALA A 1 101 ? -0.763 -2.240 -13.521 1.00 96.56 101 ALA A C 1
ATOM 799 O O . ALA A 1 101 ? -1.222 -1.104 -13.623 1.00 96.56 101 ALA A O 1
ATOM 800 N N . ILE A 1 102 ? -0.180 -2.680 -12.397 1.00 96.12 102 ILE A N 1
ATOM 801 C CA . ILE A 1 102 ? -0.074 -1.868 -11.174 1.00 96.12 102 ILE A CA 1
ATOM 802 C C . ILE A 1 102 ? 0.669 -0.560 -11.456 1.00 96.12 102 ILE A C 1
ATOM 804 O O . ILE A 1 102 ? 0.185 0.511 -11.088 1.00 96.12 102 ILE A O 1
ATOM 808 N N . VAL A 1 103 ? 1.830 -0.632 -12.111 1.00 95.06 103 VAL A N 1
ATOM 809 C CA . VAL A 1 103 ? 2.642 0.556 -12.409 1.00 95.06 103 VAL A CA 1
ATOM 810 C C . VAL A 1 103 ? 1.914 1.471 -13.391 1.00 95.06 103 VAL A C 1
ATOM 812 O O . VAL A 1 103 ? 1.837 2.673 -13.148 1.00 95.06 103 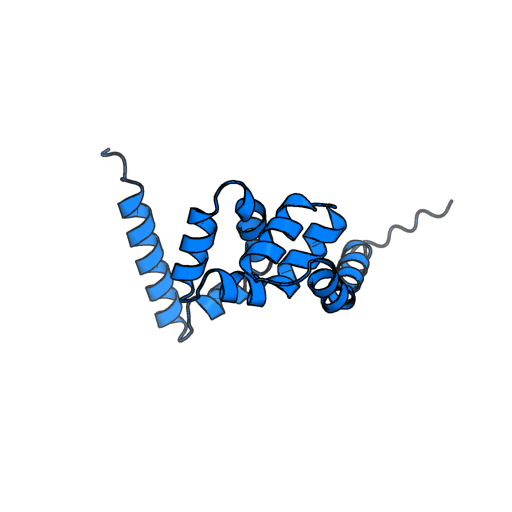VAL A O 1
ATOM 815 N N . THR A 1 104 ? 1.339 0.911 -14.460 1.00 95.06 104 THR A N 1
ATOM 816 C CA . THR A 1 104 ? 0.662 1.678 -15.519 1.00 95.06 104 THR A CA 1
ATOM 817 C C . THR A 1 104 ? -0.533 2.462 -14.983 1.00 95.06 104 THR A C 1
ATOM 819 O O . THR A 1 104 ? -0.667 3.649 -15.278 1.00 95.06 104 THR A O 1
ATOM 822 N N . GLU A 1 105 ? -1.367 1.843 -14.147 1.00 95.88 105 GLU A N 1
ATOM 823 C CA . GLU A 1 105 ? -2.524 2.505 -13.528 1.00 95.88 105 GLU A CA 1
ATOM 824 C C . GLU A 1 105 ? -2.132 3.680 -12.624 1.00 95.88 105 GLU A C 1
ATOM 826 O O . GLU A 1 105 ? -2.884 4.644 -12.490 1.00 95.88 105 GLU A O 1
ATOM 831 N N . HIS A 1 106 ? -0.933 3.634 -12.040 1.00 95.12 106 HIS A N 1
ATOM 832 C CA . HIS A 1 106 ? -0.438 4.653 -11.117 1.00 95.12 106 HIS A CA 1
ATOM 833 C C . HIS A 1 106 ? 0.577 5.608 -11.758 1.00 95.12 106 HIS A C 1
ATOM 835 O O . HIS A 1 106 ? 1.129 6.460 -11.059 1.00 95.12 106 HIS A O 1
ATOM 841 N N . LEU A 1 107 ? 0.792 5.547 -13.079 1.00 93.00 107 LEU A N 1
ATOM 842 C CA . LEU A 1 107 ? 1.723 6.441 -13.783 1.00 93.00 107 LEU A CA 1
ATOM 843 C C . LEU A 1 107 ? 1.405 7.918 -13.546 1.00 93.00 107 LEU A C 1
ATOM 845 O O . LEU A 1 107 ? 2.317 8.713 -13.341 1.00 93.00 107 LEU A O 1
ATOM 849 N N . GLY A 1 108 ? 0.122 8.291 -13.506 1.00 92.69 108 GLY A N 1
ATOM 850 C CA . GLY A 1 108 ? -0.285 9.663 -13.190 1.00 92.69 108 GLY A CA 1
ATOM 851 C C . GLY A 1 108 ? 0.227 10.129 -11.821 1.00 92.69 108 GLY A C 1
ATOM 852 O O . GLY A 1 108 ? 0.750 11.236 -11.700 1.00 92.69 108 GLY A O 1
ATOM 853 N N . ALA A 1 109 ? 0.151 9.261 -10.808 1.00 91.50 109 ALA A N 1
ATOM 854 C CA . ALA A 1 109 ? 0.670 9.540 -9.471 1.00 91.50 109 ALA A CA 1
ATOM 855 C C . ALA A 1 109 ? 2.207 9.571 -9.444 1.00 91.50 109 ALA A C 1
ATOM 857 O O . ALA A 1 109 ? 2.783 10.419 -8.765 1.00 91.50 109 ALA A O 1
ATOM 858 N N . VAL A 1 110 ? 2.875 8.707 -10.220 1.00 92.31 110 VAL A N 1
ATOM 859 C CA . VAL A 1 110 ? 4.338 8.735 -10.406 1.00 92.31 110 VAL A CA 1
ATOM 860 C C . VAL A 1 110 ? 4.773 10.081 -10.991 1.00 92.31 110 VAL A C 1
ATOM 862 O O . VAL A 1 110 ? 5.638 10.742 -10.420 1.00 92.31 110 VAL A O 1
ATOM 865 N N . TYR A 1 111 ? 4.144 10.535 -12.079 1.00 91.75 111 TYR A N 1
ATOM 866 C CA . TYR A 1 111 ? 4.464 11.825 -12.697 1.00 91.75 111 TYR A CA 1
ATOM 867 C C . TYR A 1 111 ? 4.207 12.998 -11.755 1.00 91.75 111 TYR A C 1
ATOM 869 O O . TYR A 1 111 ? 5.068 13.866 -11.620 1.00 91.75 111 TYR A O 1
ATOM 877 N N . ALA A 1 112 ? 3.063 13.013 -11.065 1.00 89.69 112 ALA A N 1
ATOM 878 C CA . ALA A 1 112 ? 2.763 14.044 -10.077 1.00 89.69 112 ALA A CA 1
ATOM 879 C C . ALA A 1 112 ? 3.826 14.090 -8.968 1.00 89.69 112 ALA A C 1
ATOM 881 O O . ALA A 1 112 ? 4.284 15.168 -8.596 1.00 89.69 112 ALA A O 1
ATOM 882 N N . HIS A 1 113 ? 4.271 12.927 -8.484 1.00 87.75 113 HIS A N 1
ATOM 883 C CA . HIS A 1 113 ? 5.311 12.833 -7.463 1.00 87.75 113 HIS A CA 1
ATOM 884 C C . HIS A 1 113 ? 6.653 13.393 -7.951 1.00 87.75 113 HIS A C 1
ATOM 886 O O . HIS A 1 113 ? 7.302 14.140 -7.225 1.00 87.75 113 HIS A O 1
ATOM 892 N N . VAL A 1 114 ? 7.049 13.093 -9.193 1.00 89.12 114 VAL A N 1
ATOM 893 C CA . VAL A 1 114 ? 8.264 13.652 -9.812 1.00 89.12 114 VAL A CA 1
ATOM 894 C C . VAL A 1 114 ? 8.173 15.167 -9.934 1.00 89.12 114 VAL A C 1
ATOM 896 O O . VAL A 1 114 ? 9.133 15.861 -9.608 1.00 89.12 114 VAL A O 1
ATOM 899 N N . LEU A 1 115 ? 7.042 15.694 -10.404 1.00 87.88 115 LEU A N 1
ATOM 900 C CA . LEU A 1 115 ? 6.859 17.135 -10.571 1.00 87.88 115 LEU A CA 1
ATOM 901 C C . LEU A 1 115 ? 6.950 17.857 -9.224 1.00 87.88 115 LEU A C 1
ATOM 903 O O . LEU A 1 115 ? 7.730 18.792 -9.098 1.00 87.88 115 LEU A O 1
ATOM 907 N N . LEU A 1 116 ? 6.260 17.357 -8.198 1.00 84.56 116 LEU A N 1
ATOM 908 C CA . LEU A 1 116 ? 6.276 17.947 -6.856 1.00 84.56 116 LEU A CA 1
ATOM 909 C C . LEU A 1 116 ? 7.636 17.824 -6.150 1.00 84.56 116 LEU A C 1
ATOM 911 O O . LEU A 1 116 ? 7.973 18.677 -5.338 1.00 84.56 116 LEU A O 1
ATOM 915 N N . GLN A 1 117 ? 8.431 16.791 -6.446 1.00 75.19 117 GLN A N 1
ATOM 916 C CA . GLN A 1 117 ? 9.805 16.689 -5.938 1.00 75.19 117 GLN A CA 1
ATOM 917 C C . GLN A 1 117 ? 10.786 17.629 -6.656 1.00 75.19 117 GLN A C 1
ATOM 919 O O . GLN A 1 117 ? 11.791 18.019 -6.063 1.00 75.19 117 GLN A O 1
ATOM 924 N N . ASN A 1 118 ? 10.519 17.977 -7.920 1.00 61.12 118 ASN A N 1
ATOM 925 C CA . ASN A 1 118 ? 11.350 18.890 -8.712 1.00 61.12 118 ASN A CA 1
ATOM 926 C C . ASN A 1 118 ? 10.922 20.360 -8.599 1.00 61.12 118 ASN A C 1
ATOM 928 O O . ASN A 1 118 ? 11.695 21.249 -8.962 1.00 61.12 118 ASN A O 1
ATOM 932 N N . GLU A 1 119 ? 9.723 20.633 -8.084 1.00 56.50 119 GLU A N 1
ATOM 933 C CA . GLU A 1 119 ? 9.338 21.958 -7.610 1.00 56.50 119 GLU A CA 1
ATOM 934 C C . GLU A 1 119 ? 10.108 22.271 -6.323 1.00 56.50 119 GLU A C 1
ATOM 936 O O . GLU A 1 119 ? 9.631 22.115 -5.203 1.00 56.50 119 GLU A O 1
ATOM 941 N N . ASP A 1 120 ? 11.356 22.701 -6.500 1.00 49.09 120 ASP A N 1
ATOM 942 C CA . ASP A 1 120 ? 12.163 23.305 -5.450 1.00 49.09 120 ASP A CA 1
ATOM 943 C C . ASP A 1 120 ? 11.347 24.448 -4.802 1.00 49.09 120 ASP A C 1
ATOM 945 O O . ASP A 1 120 ? 11.042 25.438 -5.478 1.00 49.09 120 ASP A O 1
ATOM 949 N N . PRO A 1 121 ? 10.994 24.388 -3.500 1.00 52.28 121 PRO A N 1
ATOM 950 C CA . PRO A 1 121 ? 10.276 25.474 -2.826 1.00 52.28 121 PRO A CA 1
ATOM 951 C C . PRO A 1 121 ? 11.113 26.761 -2.733 1.00 52.28 121 PRO A C 1
ATOM 953 O O . PRO A 1 121 ? 10.653 27.782 -2.215 1.00 52.28 121 PRO A O 1
ATOM 956 N N . LYS A 1 122 ? 12.358 26.738 -3.221 1.00 47.84 122 LYS A N 1
ATOM 957 C CA . LYS A 1 122 ? 13.227 27.899 -3.364 1.00 47.84 122 LYS A CA 1
ATOM 958 C C . LYS A 1 122 ? 13.792 27.923 -4.774 1.00 47.84 122 LYS A C 1
ATOM 960 O O . LYS A 1 122 ? 14.862 27.383 -5.009 1.00 47.84 122 LYS A O 1
ATOM 965 N N . GLY A 1 123 ? 13.139 28.636 -5.688 1.00 43.00 123 GLY A N 1
ATOM 966 C CA . GLY A 1 123 ? 13.700 28.948 -7.001 1.00 43.00 123 GLY A CA 1
ATOM 967 C C . GLY A 1 123 ? 15.129 29.500 -6.904 1.00 43.00 123 GLY A C 1
ATOM 968 O O . GLY A 1 123 ? 15.345 30.697 -6.721 1.00 43.00 123 GLY A O 1
ATOM 969 N N . LYS A 1 124 ? 16.126 28.629 -7.056 1.00 39.53 124 LYS A N 1
ATOM 970 C CA . LYS A 1 124 ? 17.496 28.991 -7.399 1.00 39.53 124 LYS A CA 1
ATOM 971 C C . LYS A 1 124 ? 17.721 28.562 -8.836 1.00 39.53 124 LYS A C 1
ATOM 973 O O . LYS A 1 124 ? 18.382 27.570 -9.121 1.00 39.53 124 LYS A O 1
ATOM 978 N N . HIS A 1 125 ? 17.213 29.381 -9.753 1.00 44.84 125 HIS A N 1
ATOM 979 C CA . HIS A 1 125 ? 17.810 29.482 -11.075 1.00 44.84 125 HIS A CA 1
ATOM 980 C C . HIS A 1 125 ? 19.265 29.932 -10.899 1.00 44.84 125 HIS A C 1
ATOM 982 O O . HIS A 1 125 ? 19.553 31.124 -10.788 1.00 44.84 125 HIS A O 1
ATOM 988 N N . GLN A 1 126 ? 20.199 28.983 -10.865 1.00 38.28 126 GLN A N 1
ATOM 989 C CA . GLN A 1 126 ? 21.570 29.282 -11.247 1.00 38.28 126 GLN A CA 1
ATOM 990 C C . GLN A 1 126 ? 21.558 29.530 -12.754 1.00 38.28 126 GLN A C 1
ATOM 992 O O . GLN A 1 126 ? 21.564 28.602 -13.560 1.00 38.28 126 GLN A O 1
ATOM 997 N N . LYS A 1 127 ? 21.480 30.811 -13.124 1.00 38.91 127 LYS A N 1
ATOM 998 C CA . LYS A 1 127 ? 21.902 31.272 -14.443 1.00 38.91 127 LYS A CA 1
ATOM 999 C C . LYS A 1 127 ? 23.391 30.940 -14.577 1.00 38.91 127 LYS A C 1
ATOM 1001 O O . LYS A 1 127 ? 24.182 31.386 -13.746 1.00 38.91 127 LYS A O 1
ATOM 1006 N N . LYS A 1 128 ? 23.738 30.130 -15.575 1.00 38.50 128 LYS A N 1
ATOM 1007 C CA . LYS A 1 128 ? 25.069 30.170 -16.184 1.00 38.50 128 LYS A CA 1
ATOM 1008 C C . LYS A 1 128 ? 25.080 31.259 -17.244 1.00 38.50 128 LYS A C 1
ATOM 1010 O O . LYS A 1 128 ? 24.011 31.458 -17.865 1.00 38.50 128 LYS A O 1
#

pLDDT: mean 86.72, std 15.15, range [38.28, 97.38]

Sequence (128 aa):
LDPVHPIHIRAHAMDQLHEVATRKGTEIAELFLQFKELYAQVVQRLPSAHMLVNEVANILDMSLKEFLESSLVYTVPPLVLQCDLGVLQAIARNVDRNLDAIVTEHLGAVYAHVLLQNEDPKGKHQKK

Organism: NCBI:txid73025

Secondary structure (DSSP, 8-state):
-----HHHHHHHHHHHHHHHHHHHTS-HHHHHTT-HHHHHHHHTTTTT-HHHHHHHHHHTT--HHHHHHHHHHHHHHHHHHTT-HHHHHHHHHHHTS-HHHHHHHTHHHHHHHHHHHHS-SS------